Protein AF-A0A3M1DIR2-F1 (afdb_monomer)

Nearest PDB structures (foldseek):
  7xj1-assembly1_B  TM=3.848E-01  e=2.359E+00  Homo sapiens
  3tul-assembly5_D  TM=3.656E-01  e=8.893E+00  Salmonella enterica subsp. enterica serovar Typhimurium

Radius of gyration: 14.29 Å; Cα contacts (8 Å, |Δi|>4): 172; chains: 1; bounding box: 38×22×39 Å

pLDDT: mean 94.62, std 8.03, range [54.75, 98.75]

Secondary structure (DSSP, 8-state):
--GGGHHHHHHHHHHHHHHHHHHHHHTT----HHHHTTGGGHHIIIIIIIIHHHHHHHHHHHS--GGGGHHHHHHHHHHHHHHTT-HHHHHHHHHHHHHHHHHHHHTT--

Solvent-accessible surface area (backbone atoms only — not comparable to full-atom values): 5319 Å² total; per-residue (Å²): 129,70,73,89,52,50,67,49,51,51,37,21,51,53,17,41,55,51,17,50,51,3,45,42,39,71,73,68,48,90,64,57,70,75,56,48,69,35,32,88,43,20,62,54,20,41,54,39,11,16,47,34,14,51,56,23,43,55,50,20,61,65,27,73,42,78,75,43,46,52,13,14,48,27,4,24,50,14,28,52,27,46,79,70,71,37,57,70,63,12,50,53,27,25,52,50,12,51,53,43,40,48,47,38,68,73,72,60,46,95

Foldseek 3Di:
DPPVCVLLQVLLVLLVVLLVLLVCVVVVNDDDPLSVVCVVVNCLSNVQQNVQLVVLSVLLVVLVDPQSNLLNVLSSVLSVCVNVVNNVSSVVSSVVSVVSSVVSVPVVSD

Mean predicted aligned error: 3.35 Å

Structure (mmCIF, N/CA/C/O backbone):
data_AF-A0A3M1DIR2-F1
#
_entry.id   AF-A0A3M1DIR2-F1
#
loop_
_atom_site.group_PDB
_atom_site.id
_atom_site.type_symbol
_atom_site.label_atom_id
_atom_site.label_alt_id
_atom_site.label_comp_id
_atom_site.label_asym_id
_atom_site.label_entity_id
_atom_site.label_seq_id
_atom_site.pdbx_PDB_ins_code
_atom_site.Cartn_x
_atom_site.Cartn_y
_atom_site.Cartn_z
_atom_site.occupancy
_atom_site.B_iso_or_equiv
_atom_site.auth_seq_id
_atom_site.auth_comp_id
_atom_site.auth_asym_id
_atom_site.auth_atom_id
_atom_site.pdbx_PDB_model_num
ATOM 1 N N . MET A 1 1 ? 6.605 6.060 21.193 1.00 54.75 1 MET A N 1
ATOM 2 C CA . MET A 1 1 ? 5.723 5.371 20.216 1.00 54.75 1 MET A CA 1
ATOM 3 C C . MET A 1 1 ? 5.550 3.924 20.670 1.00 54.75 1 MET A C 1
ATOM 5 O O . MET A 1 1 ? 6.545 3.326 21.052 1.00 54.75 1 MET A O 1
ATOM 9 N N . LYS A 1 2 ? 4.333 3.355 20.707 1.00 69.00 2 LYS A N 1
ATOM 10 C CA . LYS A 1 2 ? 4.167 1.929 21.068 1.00 69.00 2 LYS A CA 1
ATOM 11 C C . LYS A 1 2 ? 4.821 1.070 19.974 1.00 69.00 2 LYS A C 1
ATOM 13 O O . LYS A 1 2 ? 4.455 1.223 18.811 1.00 69.00 2 LYS A O 1
ATOM 18 N N . VAL A 1 3 ? 5.754 0.187 20.345 1.00 71.19 3 VAL A N 1
ATOM 19 C CA . VAL A 1 3 ? 6.573 -0.640 19.426 1.00 71.19 3 VAL A CA 1
ATOM 20 C C . VAL A 1 3 ? 5.728 -1.382 18.380 1.00 71.19 3 VAL A C 1
ATOM 22 O O . VAL A 1 3 ? 6.136 -1.504 17.231 1.00 71.19 3 VAL A O 1
ATOM 25 N N . GLY A 1 4 ? 4.494 -1.765 18.721 1.00 82.62 4 GLY A N 1
ATOM 26 C CA . GLY A 1 4 ? 3.568 -2.441 17.804 1.00 82.62 4 GLY A CA 1
ATOM 27 C C . GLY A 1 4 ? 3.148 -1.651 16.555 1.00 82.62 4 GLY A C 1
ATOM 28 O O . GLY A 1 4 ? 2.526 -2.230 15.674 1.00 82.62 4 GLY A O 1
ATOM 29 N N . ARG A 1 5 ? 3.466 -0.352 16.445 1.00 88.88 5 ARG A N 1
ATOM 30 C CA . ARG A 1 5 ? 3.176 0.450 15.238 1.00 88.88 5 ARG A CA 1
ATOM 31 C C . ARG A 1 5 ? 4.333 0.499 14.240 1.00 88.88 5 ARG A C 1
ATOM 33 O O . ARG A 1 5 ? 4.124 0.863 13.086 1.00 88.88 5 ARG A O 1
ATOM 40 N N . LEU A 1 6 ? 5.538 0.142 14.682 1.00 93.69 6 LEU A N 1
ATOM 41 C CA . LEU A 1 6 ? 6.756 0.240 13.885 1.00 93.69 6 LEU A CA 1
ATOM 42 C C . LEU A 1 6 ? 6.701 -0.571 12.575 1.00 93.69 6 LEU A C 1
ATOM 44 O O . LEU A 1 6 ? 7.114 -0.021 11.558 1.00 93.69 6 LEU A O 1
ATOM 48 N N . PRO A 1 7 ? 6.141 -1.800 12.531 1.00 95.56 7 PRO A N 1
ATOM 49 C CA . PRO A 1 7 ? 6.080 -2.570 11.286 1.00 95.56 7 PRO A CA 1
ATOM 50 C C . PRO A 1 7 ? 5.295 -1.860 10.174 1.00 95.56 7 PRO A C 1
ATOM 52 O O . PRO A 1 7 ? 5.734 -1.837 9.028 1.00 95.56 7 PRO A O 1
ATOM 55 N N . PHE A 1 8 ? 4.171 -1.222 10.516 1.00 96.44 8 PHE A N 1
ATOM 56 C CA . PHE A 1 8 ? 3.359 -0.472 9.553 1.00 96.44 8 PHE A CA 1
ATOM 57 C C . PHE A 1 8 ? 4.105 0.753 9.022 1.00 96.44 8 PHE A C 1
ATOM 59 O O . PHE A 1 8 ? 4.068 1.027 7.827 1.00 96.44 8 PHE A O 1
ATOM 66 N N . 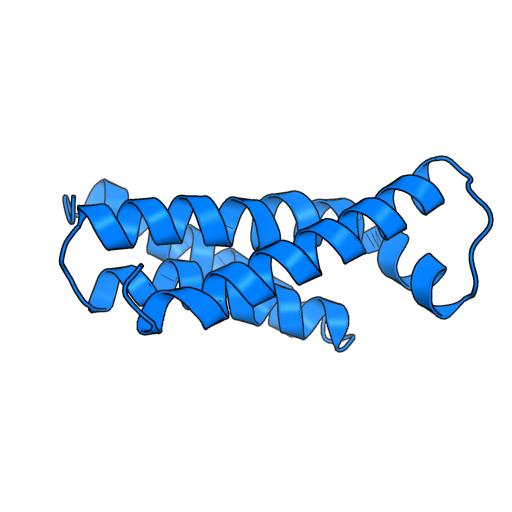LEU A 1 9 ? 4.817 1.470 9.898 1.00 96.75 9 LEU A N 1
ATOM 67 C CA . LEU A 1 9 ? 5.613 2.634 9.501 1.00 96.75 9 LEU A CA 1
ATOM 68 C C . LEU A 1 9 ? 6.776 2.238 8.590 1.00 96.75 9 LEU A C 1
ATOM 70 O O . LEU A 1 9 ? 7.026 2.918 7.601 1.00 96.75 9 LEU A O 1
ATOM 74 N N . LEU A 1 10 ? 7.452 1.125 8.883 1.00 97.25 10 LEU A N 1
ATOM 75 C CA . LEU A 1 10 ? 8.511 0.602 8.022 1.00 97.25 10 LEU A CA 1
ATOM 76 C C . LEU A 1 10 ? 7.967 0.225 6.641 1.00 97.25 10 LEU A C 1
ATOM 78 O O . LEU A 1 10 ? 8.537 0.644 5.638 1.00 97.25 10 LEU A O 1
ATOM 82 N N . ALA A 1 11 ? 6.839 -0.488 6.575 1.00 97.62 11 ALA A N 1
ATOM 83 C CA . ALA A 1 11 ? 6.194 -0.810 5.302 1.00 97.62 11 ALA A CA 1
ATOM 84 C C . ALA A 1 11 ? 5.789 0.456 4.523 1.00 97.62 11 ALA A C 1
ATOM 86 O O . ALA A 1 11 ? 6.017 0.534 3.316 1.00 97.62 11 ALA A O 1
ATOM 87 N N . ALA A 1 12 ? 5.258 1.473 5.211 1.00 97.81 12 ALA A N 1
ATOM 88 C CA . ALA A 1 12 ? 4.906 2.753 4.605 1.00 97.81 12 ALA A CA 1
ATOM 89 C C 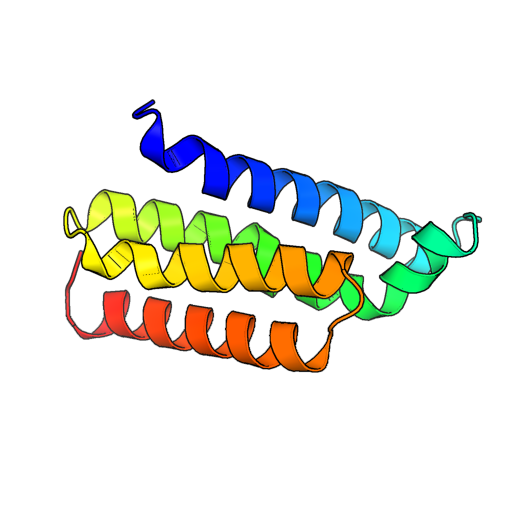. ALA A 1 12 ? 6.139 3.477 4.035 1.00 97.81 12 ALA A C 1
ATOM 91 O O . ALA A 1 12 ? 6.105 3.923 2.890 1.00 97.81 12 ALA A O 1
ATOM 92 N N . VAL A 1 13 ? 7.244 3.544 4.786 1.00 98.44 13 VAL A N 1
ATOM 93 C CA . VAL A 1 13 ? 8.503 4.154 4.322 1.00 98.44 13 VAL A CA 1
ATOM 94 C C . VAL A 1 13 ? 9.084 3.389 3.133 1.00 98.44 13 VAL A C 1
ATOM 96 O O . VAL A 1 13 ? 9.474 4.011 2.149 1.00 98.44 13 VAL A O 1
ATOM 99 N N . LEU A 1 14 ? 9.100 2.055 3.173 1.00 98.12 14 LEU A N 1
ATOM 100 C CA . LEU A 1 14 ? 9.555 1.243 2.039 1.00 98.12 14 LEU A CA 1
ATOM 101 C C . LEU A 1 14 ? 8.706 1.503 0.789 1.00 98.12 14 LEU A C 1
ATOM 103 O O . LEU A 1 14 ? 9.252 1.687 -0.298 1.00 98.12 14 LEU A O 1
ATOM 107 N N . SER A 1 15 ? 7.385 1.586 0.949 1.00 98.12 15 SER A N 1
ATOM 108 C CA . SER A 1 15 ? 6.468 1.909 -0.145 1.00 98.12 15 SER A CA 1
ATOM 109 C C . SER A 1 15 ? 6.683 3.319 -0.698 1.00 98.12 15 SER A C 1
ATOM 111 O O . SER A 1 15 ? 6.664 3.511 -1.914 1.00 98.12 15 SER A O 1
ATOM 113 N N . LEU A 1 16 ? 6.930 4.300 0.176 1.00 98.56 16 LEU A N 1
ATOM 114 C CA . LEU A 1 16 ? 7.255 5.672 -0.210 1.00 98.56 16 LEU A CA 1
ATOM 115 C C . LEU A 1 16 ? 8.531 5.708 -1.056 1.00 98.56 16 LEU A C 1
ATOM 117 O O . LEU A 1 16 ? 8.525 6.239 -2.163 1.00 98.56 16 LEU A O 1
ATOM 121 N N . LEU A 1 17 ? 9.614 5.102 -0.571 1.00 98.56 17 LEU A N 1
ATOM 122 C CA . LEU A 1 17 ? 10.893 5.093 -1.280 1.00 98.56 17 LEU A CA 1
ATOM 123 C C . LEU A 1 17 ? 10.782 4.383 -2.635 1.00 98.56 17 LEU A C 1
ATOM 125 O O . LEU A 1 17 ? 11.228 4.917 -3.653 1.00 98.56 17 LEU A O 1
ATOM 129 N N . ALA A 1 18 ? 10.131 3.219 -2.673 1.00 98.12 18 ALA A N 1
ATOM 130 C CA . ALA A 1 18 ? 9.935 2.466 -3.906 1.00 98.12 18 ALA A CA 1
ATOM 131 C C . ALA A 1 18 ? 9.048 3.213 -4.909 1.00 98.12 18 ALA A C 1
ATOM 133 O O . ALA A 1 18 ? 9.370 3.282 -6.095 1.00 98.12 18 ALA A O 1
ATOM 134 N N . GLY A 1 19 ? 7.950 3.814 -4.452 1.00 98.25 19 GLY A N 1
ATOM 135 C CA . GLY A 1 19 ? 7.080 4.577 -5.334 1.00 98.25 19 GLY A CA 1
ATOM 136 C C . GLY A 1 19 ? 7.720 5.895 -5.795 1.00 98.25 19 GLY A C 1
ATOM 137 O O . GLY A 1 19 ? 7.451 6.325 -6.915 1.00 98.25 19 GLY A O 1
ATOM 138 N N . MET A 1 20 ? 8.578 6.533 -4.989 1.00 98.50 20 MET A N 1
ATOM 139 C CA . MET A 1 20 ? 9.365 7.697 -5.419 1.00 98.50 20 MET A CA 1
ATOM 140 C C . MET A 1 20 ? 10.344 7.295 -6.520 1.00 98.50 20 MET A C 1
ATOM 142 O O . MET A 1 20 ? 10.396 7.958 -7.553 1.00 98.50 20 MET A O 1
ATOM 146 N N . ALA A 1 21 ? 11.049 6.173 -6.349 1.00 98.19 21 ALA A N 1
ATOM 147 C CA . ALA A 1 21 ? 11.926 5.624 -7.379 1.00 98.19 21 ALA A CA 1
ATOM 148 C C . ALA A 1 21 ? 11.149 5.297 -8.669 1.00 98.19 21 ALA A C 1
ATOM 150 O O . ALA A 1 21 ? 11.555 5.706 -9.756 1.00 98.19 21 ALA A O 1
ATOM 151 N N . ALA A 1 22 ? 9.980 4.660 -8.552 1.00 97.94 22 ALA A N 1
ATOM 152 C CA . ALA A 1 22 ? 9.067 4.431 -9.672 1.00 97.94 22 ALA A CA 1
ATOM 153 C C . ALA A 1 22 ? 8.612 5.743 -10.341 1.00 97.94 22 ALA A C 1
ATOM 155 O O . ALA A 1 22 ? 8.502 5.817 -11.563 1.00 97.94 22 ALA A O 1
ATOM 156 N N . GLY A 1 23 ? 8.367 6.791 -9.548 1.00 98.12 23 GLY A N 1
ATOM 157 C CA . GLY A 1 23 ? 7.998 8.122 -10.026 1.00 98.12 23 GLY A CA 1
ATOM 158 C C . GLY A 1 23 ? 9.114 8.787 -10.828 1.00 98.12 23 GLY A C 1
ATOM 159 O O . GLY A 1 23 ? 8.849 9.315 -11.903 1.00 98.12 23 GLY A O 1
ATOM 160 N N . LEU A 1 24 ? 10.364 8.689 -10.364 1.00 98.19 24 LEU A N 1
ATOM 161 C CA . LEU A 1 24 ? 11.531 9.168 -11.110 1.00 98.19 24 LEU A CA 1
ATOM 162 C C . LEU A 1 24 ? 11.650 8.466 -12.466 1.00 98.19 24 LEU A C 1
ATOM 164 O O . LEU A 1 24 ? 11.845 9.132 -13.481 1.00 98.19 24 LEU A O 1
ATOM 168 N N . VAL A 1 25 ? 11.446 7.145 -12.514 1.00 98.12 25 VAL A N 1
ATOM 169 C CA . VAL A 1 25 ? 11.439 6.403 -13.787 1.00 98.12 25 VAL A CA 1
ATOM 170 C C . VAL A 1 25 ? 10.322 6.896 -14.711 1.00 98.12 25 VAL A C 1
ATOM 172 O O . VAL A 1 25 ? 10.558 7.093 -15.901 1.00 98.12 25 VAL A O 1
ATOM 175 N N . ARG A 1 26 ? 9.118 7.169 -14.185 1.00 96.94 26 ARG A N 1
ATOM 176 C CA . ARG A 1 26 ? 8.021 7.757 -14.982 1.00 96.94 26 ARG A CA 1
ATOM 177 C C . ARG A 1 26 ? 8.351 9.148 -15.534 1.00 96.94 26 ARG A C 1
ATOM 179 O O . ARG A 1 26 ? 7.789 9.523 -16.557 1.00 96.94 26 ARG A O 1
ATOM 186 N N . LEU A 1 27 ? 9.247 9.890 -14.883 1.00 97.81 27 LEU A N 1
ATOM 187 C CA . LEU A 1 27 ? 9.762 11.180 -15.354 1.00 97.81 27 LEU A CA 1
ATOM 188 C C . LEU A 1 27 ? 10.921 11.041 -16.360 1.00 97.81 27 LEU A C 1
ATOM 190 O O . LEU A 1 27 ? 11.481 12.048 -16.782 1.00 97.81 27 LEU A O 1
ATOM 194 N N . GLY A 1 28 ? 11.286 9.817 -16.754 1.00 96.62 28 GLY A N 1
ATOM 195 C CA . GLY A 1 28 ? 12.369 9.549 -17.703 1.00 96.62 28 GLY A CA 1
ATOM 196 C C . GLY A 1 28 ? 13.753 9.429 -17.063 1.00 96.62 28 GLY A C 1
ATOM 197 O O . GLY A 1 28 ? 14.747 9.382 -17.785 1.00 96.62 28 GLY A O 1
ATOM 198 N N . TRP A 1 29 ? 13.847 9.365 -15.729 1.00 97.38 29 TRP A N 1
ATOM 199 C CA . TRP A 1 29 ? 15.127 9.146 -15.056 1.00 97.38 29 TRP A CA 1
ATOM 200 C C . TRP A 1 29 ? 15.683 7.749 -15.387 1.00 97.38 29 TRP A C 1
ATOM 202 O O . TRP A 1 29 ? 14.973 6.753 -15.199 1.00 97.38 29 TRP A O 1
ATOM 212 N N . PRO A 1 30 ? 16.947 7.633 -15.833 1.00 95.06 30 PRO A N 1
ATOM 213 C CA . PRO A 1 30 ? 17.545 6.341 -16.136 1.00 95.06 30 PRO A CA 1
ATOM 214 C C . PRO A 1 30 ? 17.778 5.542 -14.847 1.00 95.06 30 PRO A C 1
ATOM 216 O O . PRO A 1 30 ? 18.411 6.014 -13.904 1.00 95.06 30 PRO A O 1
ATOM 219 N N . ALA A 1 31 ? 17.284 4.306 -14.805 1.00 95.06 31 ALA A N 1
ATOM 220 C CA . ALA A 1 31 ? 17.454 3.406 -13.668 1.00 95.06 31 ALA A CA 1
ATOM 221 C C . ALA A 1 31 ? 17.696 1.965 -14.137 1.00 95.06 31 ALA A C 1
ATOM 223 O O . ALA A 1 31 ? 17.318 1.588 -15.246 1.00 95.06 31 ALA A O 1
ATOM 224 N N . GLY A 1 32 ? 18.314 1.146 -13.281 1.00 95.44 32 GLY A N 1
ATOM 225 C CA . GLY A 1 32 ? 18.496 -0.283 -13.552 1.00 95.44 32 GLY A CA 1
ATOM 226 C C . GLY A 1 32 ?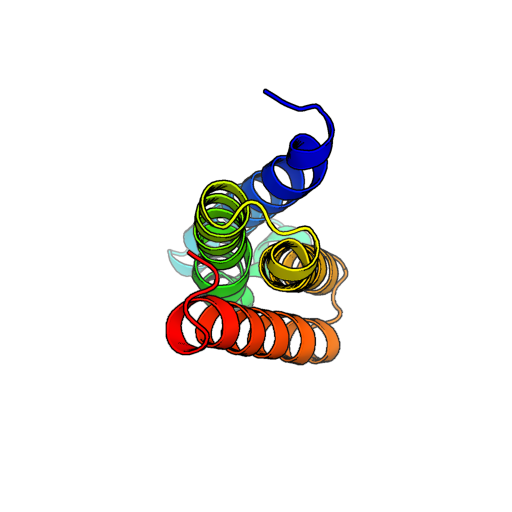 17.161 -1.023 -13.697 1.00 95.44 32 GLY A C 1
ATOM 227 O O . GLY A 1 32 ? 16.141 -0.584 -13.161 1.00 95.44 32 GLY A O 1
ATOM 228 N N . SER A 1 33 ? 17.175 -2.173 -14.379 1.00 93.31 33 SER A N 1
ATOM 229 C CA . SER A 1 33 ? 15.973 -2.960 -14.715 1.00 93.31 33 SER A CA 1
ATOM 230 C C . SER A 1 33 ? 15.076 -3.270 -13.510 1.00 93.31 33 SER A C 1
ATOM 232 O O . SER A 1 33 ? 13.854 -3.199 -13.625 1.00 93.31 33 SER A O 1
ATOM 234 N N . GLY A 1 34 ? 15.665 -3.528 -12.337 1.00 92.94 34 GLY A N 1
ATOM 235 C CA . GLY A 1 34 ? 14.927 -3.737 -11.087 1.00 92.94 34 GLY A CA 1
ATOM 236 C C . GLY A 1 34 ? 14.053 -2.539 -10.700 1.00 92.94 34 GLY A C 1
ATOM 237 O O . GLY A 1 34 ? 12.848 -2.684 -10.528 1.00 92.94 34 GLY A O 1
ATOM 238 N N . ILE A 1 35 ? 14.633 -1.338 -10.630 1.00 94.50 35 ILE A N 1
ATOM 239 C CA . ILE A 1 35 ? 13.898 -0.105 -10.297 1.00 94.50 35 ILE A CA 1
ATOM 240 C C . ILE A 1 35 ? 12.931 0.271 -11.424 1.00 94.50 35 ILE A C 1
ATOM 242 O O . ILE A 1 35 ? 11.799 0.667 -11.155 1.00 94.50 35 ILE A O 1
ATOM 246 N N . ALA A 1 36 ? 13.343 0.102 -12.684 1.00 96.19 36 ALA A N 1
ATOM 247 C CA . ALA A 1 36 ? 12.490 0.385 -13.836 1.00 96.19 36 ALA A CA 1
ATOM 248 C C . ALA A 1 36 ? 11.198 -0.450 -13.825 1.00 96.19 36 ALA A C 1
ATOM 250 O O . ALA A 1 36 ? 10.133 0.055 -14.182 1.00 96.19 36 ALA A O 1
ATOM 251 N N . SER A 1 37 ? 11.266 -1.692 -13.335 1.00 95.75 37 SER A N 1
ATOM 252 C CA . SER A 1 37 ? 10.103 -2.579 -13.209 1.00 95.75 37 SER A CA 1
ATOM 253 C C . SER A 1 37 ? 9.029 -2.067 -12.234 1.00 95.75 37 SER A C 1
ATOM 255 O O . SER A 1 37 ? 7.875 -2.487 -12.313 1.00 95.75 37 SER A O 1
ATOM 257 N N . LEU A 1 38 ? 9.378 -1.126 -11.346 1.00 96.62 38 LEU A N 1
ATOM 258 C CA . LEU A 1 38 ? 8.451 -0.525 -10.386 1.00 96.62 38 LEU A CA 1
ATOM 259 C C . LEU A 1 38 ? 7.608 0.606 -10.987 1.00 96.62 38 LEU A C 1
ATOM 261 O O . LEU A 1 38 ? 6.606 0.988 -10.384 1.00 96.62 38 LEU A O 1
ATOM 265 N N . ALA A 1 39 ? 7.970 1.144 -12.158 1.00 97.44 39 ALA A N 1
ATOM 266 C CA . ALA A 1 39 ? 7.304 2.302 -12.762 1.00 97.44 39 ALA A CA 1
ATOM 267 C C . ALA A 1 39 ? 5.770 2.163 -12.908 1.00 97.44 39 ALA A C 1
ATOM 269 O O . ALA A 1 39 ? 5.065 3.118 -12.558 1.00 97.44 39 ALA A O 1
ATOM 270 N N . PRO A 1 40 ? 5.214 1.005 -13.333 1.00 97.44 40 PRO A N 1
ATOM 271 C CA . PRO A 1 40 ? 3.762 0.808 -13.401 1.00 97.44 40 PRO A CA 1
ATOM 272 C C . PRO A 1 40 ? 3.079 0.882 -12.029 1.00 97.44 40 PRO A C 1
ATOM 274 O O . PRO A 1 40 ? 1.897 1.206 -11.928 1.00 97.44 40 PRO A O 1
ATOM 277 N N . TRP A 1 41 ? 3.830 0.616 -10.960 1.00 98.00 41 TRP A N 1
ATOM 278 C CA . TRP A 1 41 ? 3.328 0.504 -9.595 1.00 98.00 41 TRP A CA 1
ATOM 279 C C . TRP A 1 41 ? 3.470 1.794 -8.782 1.00 98.00 41 TRP A C 1
ATOM 281 O O . TRP A 1 41 ? 3.111 1.792 -7.608 1.00 98.00 41 TRP A O 1
ATOM 291 N N . HIS A 1 42 ? 3.916 2.909 -9.381 1.00 97.94 42 HIS A N 1
ATOM 292 C CA . HIS A 1 42 ? 4.022 4.206 -8.695 1.00 97.94 42 HIS A CA 1
ATOM 293 C C . HIS A 1 42 ? 2.725 4.596 -7.968 1.00 97.94 42 HIS A C 1
ATOM 295 O O . HIS A 1 42 ? 2.752 4.884 -6.774 1.00 97.94 42 HIS A O 1
ATOM 301 N N . GLY A 1 43 ? 1.590 4.577 -8.677 1.00 97.81 43 GLY A N 1
ATOM 302 C CA . GLY A 1 43 ? 0.287 4.936 -8.111 1.00 97.81 43 GLY A CA 1
ATOM 303 C C . GLY A 1 43 ? -0.093 4.033 -6.933 1.00 97.81 43 GLY A C 1
ATOM 304 O O . GLY A 1 43 ? -0.238 4.542 -5.824 1.00 97.81 43 GLY A O 1
ATOM 305 N N . PRO A 1 44 ? -0.181 2.703 -7.130 1.00 98.25 44 PRO A N 1
ATOM 306 C CA . PRO A 1 44 ? -0.462 1.756 -6.051 1.00 98.25 44 PRO A CA 1
ATOM 307 C C . PRO A 1 44 ? 0.488 1.851 -4.845 1.00 98.25 44 PRO A C 1
ATOM 309 O O . PRO A 1 44 ? 0.018 1.796 -3.708 1.00 98.25 44 PRO A O 1
ATOM 312 N N . LEU A 1 45 ? 1.796 2.049 -5.064 1.00 98.44 45 LEU A N 1
ATOM 313 C CA . LEU A 1 45 ? 2.785 2.230 -3.991 1.00 98.44 45 LEU A CA 1
ATOM 314 C C . LEU A 1 45 ? 2.579 3.545 -3.218 1.00 98.44 45 LEU A C 1
ATOM 316 O O . LEU A 1 45 ? 2.742 3.572 -1.997 1.00 98.44 45 LEU A O 1
ATOM 320 N N . MET A 1 46 ? 2.202 4.629 -3.898 1.00 98.44 46 MET A N 1
ATOM 321 C CA . MET A 1 46 ? 1.951 5.930 -3.271 1.00 98.44 46 MET A CA 1
ATOM 322 C C . MET A 1 46 ? 0.614 5.974 -2.529 1.00 98.44 46 MET A C 1
ATOM 324 O O . MET A 1 46 ? 0.569 6.245 -1.330 1.00 98.44 46 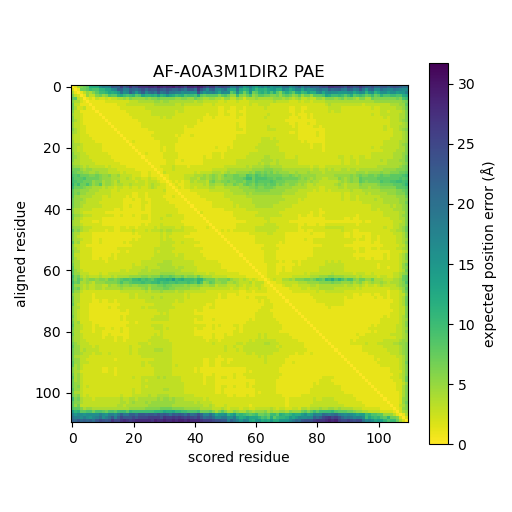MET A O 1
ATOM 328 N N . THR A 1 47 ? -0.490 5.733 -3.234 1.00 97.62 47 THR A N 1
ATOM 329 C CA . THR A 1 47 ? -1.835 5.987 -2.703 1.00 97.62 47 THR A CA 1
ATOM 330 C C . THR A 1 47 ? -2.359 4.805 -1.902 1.00 97.62 47 THR A C 1
ATOM 332 O O . THR A 1 47 ? -2.784 4.978 -0.761 1.00 97.62 47 THR A O 1
ATOM 335 N N . GLY A 1 48 ? -2.296 3.600 -2.469 1.00 97.25 48 GLY A N 1
ATOM 336 C CA . GLY A 1 48 ? -2.830 2.394 -1.839 1.00 97.25 48 GLY A CA 1
ATOM 337 C C . GLY A 1 48 ? -1.976 1.922 -0.667 1.00 97.25 48 GLY A C 1
ATOM 338 O O . GLY A 1 48 ? -2.492 1.672 0.418 1.00 97.25 48 GLY A O 1
ATOM 339 N N . ALA A 1 49 ? -0.668 1.809 -0.879 1.00 98.25 49 ALA A N 1
ATOM 340 C CA . ALA A 1 49 ? 0.243 1.247 0.106 1.00 98.25 49 ALA A CA 1
ATOM 341 C C . ALA A 1 49 ? 0.769 2.294 1.103 1.00 98.25 49 ALA A C 1
ATOM 343 O O . ALA A 1 49 ? 0.513 2.156 2.296 1.00 98.25 49 ALA A O 1
ATOM 344 N N . PHE A 1 50 ? 1.463 3.351 0.664 1.00 98.69 50 PHE A N 1
ATOM 345 C CA . PHE A 1 50 ? 2.030 4.355 1.577 1.00 98.69 50 PHE A CA 1
ATOM 346 C C . PHE A 1 50 ? 0.943 5.150 2.318 1.00 98.69 50 PHE A C 1
ATOM 348 O O . PHE A 1 50 ? 0.792 5.000 3.535 1.00 98.69 50 PHE A O 1
ATOM 355 N N . LEU A 1 51 ? 0.161 5.960 1.594 1.00 98.38 51 LEU A N 1
ATOM 356 C CA . LEU A 1 51 ? -0.884 6.786 2.205 1.00 98.38 51 LEU A CA 1
ATOM 357 C C . LEU A 1 51 ? -1.967 5.919 2.851 1.00 98.38 51 LEU A C 1
ATOM 359 O O . LEU A 1 51 ? -2.346 6.183 3.990 1.00 98.38 51 LEU A O 1
ATOM 363 N N . GLY A 1 52 ? -2.411 4.852 2.180 1.00 98.00 52 GLY A N 1
ATOM 364 C CA . GLY A 1 52 ? -3.397 3.924 2.735 1.00 98.00 52 GLY A CA 1
ATOM 365 C C . GLY A 1 52 ? -2.965 3.318 4.073 1.00 98.00 52 GLY A C 1
ATOM 366 O O . GLY A 1 52 ? -3.768 3.284 5.005 1.00 98.00 52 GLY A O 1
ATOM 367 N N . THR A 1 53 ? -1.691 2.934 4.228 1.00 98.44 53 THR A N 1
ATOM 368 C CA . THR A 1 53 ? -1.173 2.439 5.516 1.00 98.44 53 THR A CA 1
ATOM 369 C C . THR A 1 53 ? -1.175 3.532 6.583 1.00 98.44 53 THR A C 1
ATOM 371 O O . THR A 1 53 ? -1.643 3.278 7.691 1.00 98.44 53 THR A O 1
ATOM 374 N N . LEU A 1 54 ? -0.679 4.740 6.285 1.00 97.88 54 LEU A N 1
ATOM 375 C CA . LEU A 1 54 ? -0.596 5.820 7.279 1.00 97.88 54 LEU A CA 1
ATOM 376 C C . LEU A 1 54 ? -1.974 6.321 7.717 1.00 97.88 54 LEU A C 1
ATOM 378 O O . LEU A 1 54 ? -2.240 6.382 8.917 1.00 97.88 54 LEU A O 1
ATOM 382 N N . ILE A 1 55 ? -2.866 6.595 6.764 1.00 97.38 55 ILE A N 1
ATOM 383 C CA . ILE A 1 55 ? -4.234 7.046 7.044 1.00 97.38 55 ILE A CA 1
ATOM 384 C C . ILE A 1 55 ? -4.946 5.998 7.901 1.00 97.38 55 ILE A C 1
ATOM 386 O O . ILE A 1 55 ? -5.505 6.317 8.954 1.00 97.38 55 ILE A O 1
ATOM 390 N N . ALA A 1 56 ? -4.882 4.726 7.499 1.00 97.12 56 ALA A N 1
ATOM 391 C CA . ALA A 1 56 ? -5.533 3.660 8.243 1.00 97.12 56 ALA A CA 1
ATOM 392 C C . ALA A 1 56 ? -4.897 3.432 9.622 1.00 97.12 56 ALA A C 1
ATOM 394 O O . ALA A 1 56 ? -5.614 3.134 10.575 1.00 97.12 56 ALA A O 1
ATOM 395 N N . LEU A 1 57 ? -3.582 3.613 9.769 1.00 96.69 57 LEU A N 1
ATOM 396 C CA . LEU A 1 57 ? -2.885 3.485 11.050 1.00 96.69 57 LEU A CA 1
ATOM 397 C C . LEU A 1 57 ? -3.265 4.605 12.019 1.00 96.69 57 LEU A C 1
ATOM 399 O O . LEU A 1 57 ? -3.492 4.336 13.200 1.00 96.69 57 LEU A O 1
ATOM 403 N N . GLU A 1 58 ? -3.356 5.845 11.541 1.00 95.88 58 GLU A N 1
ATOM 404 C CA . GLU A 1 58 ? -3.820 6.979 12.340 1.00 95.88 58 GLU A CA 1
ATOM 405 C C . GLU A 1 58 ? -5.267 6.787 12.787 1.00 95.88 58 GLU A C 1
ATOM 407 O O . GLU A 1 58 ? -5.588 7.003 13.959 1.00 95.88 58 GLU A O 1
ATOM 412 N N . ARG A 1 59 ? -6.138 6.331 11.878 1.00 95.06 59 ARG A N 1
ATOM 413 C CA . ARG A 1 59 ? -7.535 6.028 12.211 1.00 95.06 59 ARG A CA 1
ATOM 414 C C . ARG A 1 59 ? -7.661 4.863 13.179 1.00 95.06 59 ARG A C 1
ATOM 416 O O . ARG A 1 59 ? -8.372 4.990 14.168 1.00 95.06 59 ARG A O 1
ATOM 423 N N . ALA A 1 60 ? -6.912 3.783 12.980 1.00 93.81 60 ALA A N 1
ATOM 424 C CA . ALA A 1 60 ? -6.881 2.657 13.909 1.00 93.81 60 ALA A CA 1
ATOM 425 C C . ALA A 1 60 ? -6.338 3.044 15.294 1.00 93.81 60 ALA A C 1
ATOM 427 O O . ALA A 1 60 ? -6.778 2.514 16.315 1.00 93.81 60 ALA A O 1
ATOM 428 N N . ALA A 1 61 ? -5.383 3.975 15.343 1.00 92.88 61 ALA A N 1
ATOM 429 C CA . ALA A 1 61 ? -4.843 4.496 16.589 1.00 92.88 61 ALA A CA 1
ATOM 430 C C . ALA A 1 61 ? -5.849 5.370 17.351 1.00 92.88 61 ALA A C 1
ATOM 432 O O . ALA A 1 61 ? -5.871 5.277 18.579 1.00 92.88 61 ALA A O 1
ATOM 433 N N . ALA A 1 62 ? -6.641 6.183 16.645 1.00 92.12 62 ALA A N 1
ATOM 434 C CA . ALA A 1 62 ? -7.717 6.985 17.230 1.00 92.12 62 ALA A CA 1
ATOM 435 C C . ALA A 1 62 ? -8.856 6.096 17.750 1.00 92.12 62 ALA A C 1
ATOM 437 O O . ALA A 1 62 ? -9.259 6.233 18.897 1.00 92.12 62 ALA A O 1
ATOM 438 N N . ALA A 1 63 ? -9.235 5.094 16.955 1.00 91.38 63 ALA A N 1
ATOM 439 C CA . ALA A 1 63 ? -10.310 4.152 17.235 1.00 91.38 63 ALA A CA 1
ATOM 440 C C . ALA A 1 63 ? -10.167 3.335 18.533 1.00 91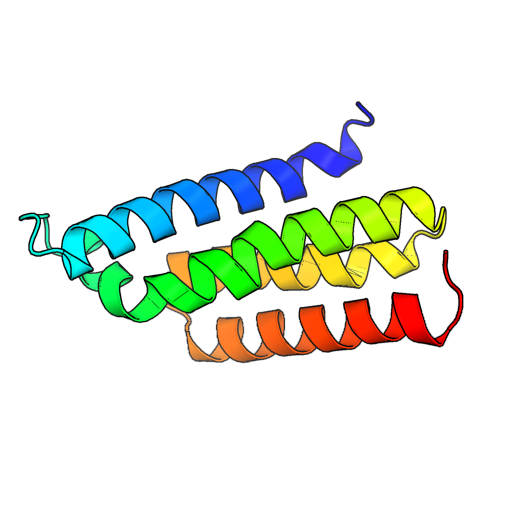.38 63 ALA A C 1
ATOM 442 O O . ALA A 1 63 ? -11.120 2.729 19.022 1.00 91.38 63 ALA A O 1
ATOM 443 N N . GLY A 1 64 ? -8.942 3.168 19.042 1.00 85.25 64 GLY A N 1
ATOM 444 C CA . GLY A 1 64 ? -8.666 2.393 20.259 1.00 85.25 64 GLY A CA 1
ATOM 445 C C . GLY A 1 64 ? -8.953 0.882 20.177 1.00 85.25 64 GLY A C 1
ATOM 446 O O . GLY A 1 64 ? -8.633 0.149 21.116 1.00 85.25 64 GLY A O 1
ATOM 447 N N . ARG A 1 65 ? -9.504 0.370 19.067 1.00 86.69 65 ARG A N 1
ATOM 448 C CA . ARG A 1 65 ? -9.897 -1.039 18.894 1.00 86.69 65 ARG A CA 1
ATOM 449 C C . ARG A 1 65 ? -8.889 -1.823 18.055 1.00 86.69 65 ARG A C 1
ATOM 451 O O . ARG A 1 65 ? -8.527 -1.426 16.953 1.00 86.69 65 ARG A O 1
ATOM 458 N N . ARG A 1 66 ? -8.496 -3.011 18.540 1.00 89.25 66 ARG A N 1
ATOM 459 C CA . ARG A 1 66 ? -7.520 -3.895 17.862 1.00 89.25 66 ARG A CA 1
ATOM 460 C C . ARG A 1 66 ? -7.932 -4.264 16.432 1.00 89.25 66 ARG A C 1
ATOM 462 O O . ARG A 1 66 ? -7.077 -4.318 15.561 1.00 89.25 66 ARG A O 1
ATOM 469 N N . ALA A 1 67 ? -9.229 -4.459 16.184 1.00 91.88 67 ALA A N 1
ATOM 470 C CA . ALA A 1 67 ? -9.751 -4.801 14.859 1.00 91.88 67 ALA A CA 1
ATOM 471 C C . ALA A 1 67 ? -9.503 -3.707 13.804 1.00 91.88 67 ALA A C 1
ATOM 473 O O . ALA A 1 67 ? -9.330 -4.024 12.631 1.00 91.88 67 ALA A O 1
ATOM 474 N N . ALA A 1 68 ? -9.406 -2.433 14.205 1.00 93.69 68 ALA A N 1
ATOM 475 C CA . ALA A 1 68 ? -9.142 -1.337 13.274 1.00 93.69 68 ALA A CA 1
ATOM 476 C C . ALA A 1 68 ? -7.750 -1.446 12.616 1.00 93.69 68 ALA A C 1
ATOM 478 O O . ALA A 1 68 ? -7.541 -0.923 11.527 1.00 93.69 68 ALA A O 1
ATOM 479 N N .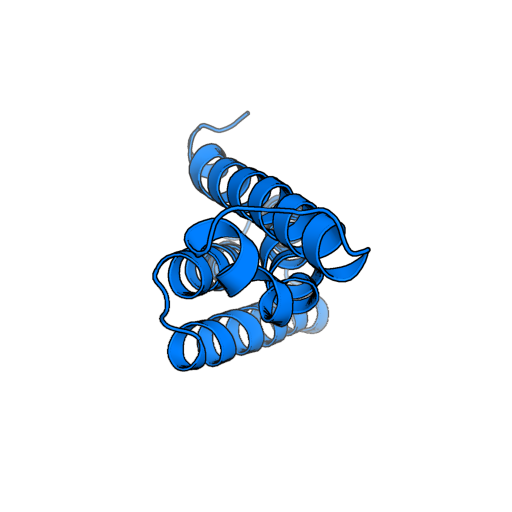 PHE A 1 69 ? -6.812 -2.189 13.219 1.00 95.75 69 PHE A N 1
ATOM 480 C CA . PHE A 1 69 ? -5.482 -2.427 12.648 1.00 95.75 69 PHE A CA 1
ATOM 481 C C . PHE A 1 69 ? -5.478 -3.394 11.452 1.00 95.75 69 PHE A C 1
ATOM 483 O O . PHE A 1 69 ? -4.453 -3.504 10.782 1.00 95.75 69 PHE A O 1
ATOM 490 N N . ILE A 1 70 ? -6.601 -4.048 11.130 1.00 97.00 70 ILE A N 1
ATOM 491 C CA . ILE A 1 70 ? -6.720 -4.858 9.906 1.00 97.00 70 ILE A CA 1
ATOM 492 C C . ILE A 1 70 ? -6.532 -3.977 8.663 1.00 97.00 70 ILE A C 1
ATOM 494 O O . ILE A 1 70 ? -5.826 -4.370 7.739 1.00 97.00 70 ILE A O 1
ATOM 498 N N . ALA A 1 71 ? -7.093 -2.764 8.661 1.00 97.25 71 ALA A N 1
ATOM 499 C CA . ALA A 1 71 ? -6.980 -1.839 7.535 1.00 97.25 71 ALA A CA 1
ATOM 500 C C . ALA A 1 71 ? -5.519 -1.455 7.201 1.00 97.25 71 ALA A C 1
ATOM 502 O O . ALA A 1 71 ? -5.093 -1.712 6.072 1.00 97.25 71 ALA A O 1
ATOM 503 N N . PRO A 1 72 ? -4.702 -0.927 8.142 1.00 97.75 72 PRO A N 1
ATOM 504 C CA . PRO A 1 72 ? -3.294 -0.651 7.860 1.00 97.75 72 PRO A CA 1
ATOM 505 C C . PRO A 1 72 ? -2.468 -1.921 7.620 1.00 97.75 72 PRO A C 1
ATOM 507 O O . PRO A 1 72 ? -1.485 -1.858 6.889 1.00 97.75 72 PRO A O 1
ATOM 510 N N . ALA A 1 73 ? -2.844 -3.076 8.186 1.00 98.19 73 ALA A N 1
ATOM 511 C CA . ALA A 1 73 ? -2.153 -4.338 7.914 1.00 98.19 73 ALA A CA 1
ATOM 512 C C . ALA A 1 73 ? -2.323 -4.788 6.462 1.00 98.19 73 ALA A C 1
ATOM 514 O O . ALA A 1 73 ? -1.340 -5.144 5.817 1.00 98.19 73 ALA A O 1
ATOM 515 N N . LEU A 1 74 ? -3.546 -4.735 5.933 1.00 98.69 74 LEU A N 1
ATOM 516 C CA . LEU A 1 74 ? -3.823 -5.084 4.542 1.00 98.69 74 LEU A CA 1
ATOM 517 C C . LEU A 1 74 ? -3.113 -4.132 3.570 1.00 98.69 74 LEU A C 1
ATOM 519 O O . LEU A 1 74 ? -2.484 -4.597 2.621 1.00 98.69 74 LEU A O 1
ATOM 523 N N . ALA A 1 75 ? -3.123 -2.824 3.847 1.00 98.44 75 ALA A N 1
ATOM 524 C CA . ALA A 1 75 ? -2.383 -1.846 3.048 1.00 98.44 75 ALA A CA 1
ATOM 525 C C . AL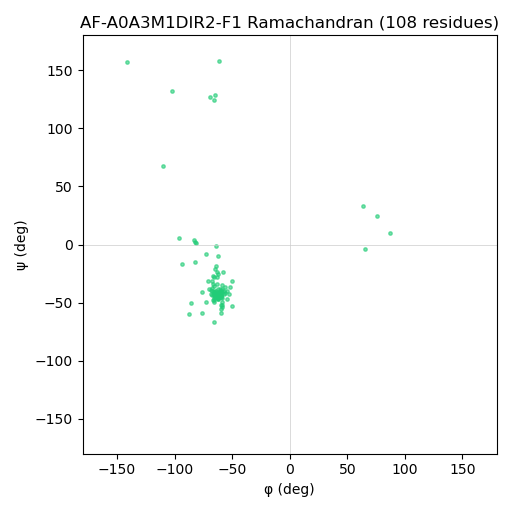A A 1 75 ? -0.860 -2.105 3.068 1.00 98.44 75 ALA A C 1
ATOM 527 O O . ALA A 1 75 ? -0.221 -2.142 2.013 1.00 98.44 75 ALA A O 1
ATOM 528 N N . ALA A 1 76 ? -0.287 -2.376 4.248 1.00 98.25 76 ALA A N 1
ATOM 529 C CA . ALA A 1 76 ? 1.135 -2.680 4.406 1.00 98.25 76 ALA A CA 1
ATOM 530 C C . ALA A 1 76 ? 1.537 -3.991 3.709 1.00 98.25 76 ALA A C 1
ATOM 532 O O . ALA A 1 76 ? 2.563 -4.045 3.031 1.00 98.25 76 ALA A O 1
ATOM 533 N N . LEU A 1 77 ? 0.722 -5.044 3.826 1.00 98.69 77 LEU A N 1
ATOM 534 C CA . LEU A 1 77 ? 0.948 -6.309 3.123 1.00 98.69 77 LEU A CA 1
ATOM 535 C C . LEU A 1 77 ? 0.816 -6.142 1.605 1.00 98.69 77 LEU A C 1
ATOM 537 O O . LEU A 1 77 ? 1.583 -6.751 0.863 1.00 98.69 77 LEU A O 1
ATOM 541 N N . GLY A 1 78 ? -0.102 -5.291 1.137 1.00 98.50 78 GLY A N 1
ATOM 542 C CA . GLY A 1 78 ? -0.214 -4.934 -0.277 1.00 98.50 78 GLY A CA 1
ATOM 543 C C . GLY A 1 78 ? 1.054 -4.265 -0.814 1.00 98.50 78 GLY A C 1
ATOM 544 O O . GLY A 1 78 ? 1.493 -4.589 -1.917 1.00 98.50 78 GLY A O 1
ATOM 545 N N . ALA A 1 79 ? 1.700 -3.414 -0.009 1.00 97.94 79 ALA A N 1
ATOM 546 C CA . ALA A 1 79 ? 3.009 -2.842 -0.329 1.00 97.94 79 ALA A CA 1
ATOM 547 C C . ALA A 1 79 ? 4.066 -3.936 -0.538 1.00 97.94 79 ALA A C 1
ATOM 549 O O . ALA A 1 79 ? 4.726 -3.985 -1.574 1.00 97.94 79 ALA A O 1
ATOM 550 N N . LEU A 1 80 ? 4.191 -4.846 0.434 1.00 98.25 80 LEU A N 1
ATOM 551 C CA . LEU A 1 80 ? 5.165 -5.937 0.380 1.00 98.25 80 LEU A CA 1
ATOM 552 C C . LEU A 1 80 ? 4.900 -6.876 -0.801 1.00 98.25 80 LEU A C 1
ATOM 554 O O . LEU A 1 80 ? 5.844 -7.302 -1.459 1.00 98.25 80 LEU A O 1
ATOM 558 N N . ALA A 1 81 ? 3.633 -7.149 -1.116 1.00 98.38 81 ALA A N 1
ATOM 559 C CA . ALA A 1 81 ? 3.253 -7.954 -2.269 1.00 98.38 81 ALA A CA 1
ATOM 560 C C . ALA A 1 81 ? 3.640 -7.289 -3.604 1.00 98.38 81 ALA A C 1
ATOM 562 O O . ALA A 1 81 ? 4.132 -7.983 -4.493 1.00 98.38 81 ALA A O 1
ATOM 563 N N . LEU A 1 82 ? 3.491 -5.962 -3.749 1.00 97.62 82 LEU A N 1
ATOM 564 C CA . LEU A 1 82 ? 3.984 -5.247 -4.939 1.00 97.62 82 LEU A CA 1
ATOM 565 C C . LEU A 1 82 ? 5.502 -5.352 -5.065 1.00 97.62 82 LEU A C 1
ATOM 567 O O . LEU A 1 82 ? 6.004 -5.674 -6.140 1.00 97.62 82 LEU A O 1
ATOM 571 N N . LEU A 1 83 ? 6.227 -5.118 -3.969 1.00 96.62 83 LEU A N 1
ATOM 572 C CA . LEU A 1 83 ? 7.691 -5.189 -3.958 1.00 96.62 83 LEU A CA 1
ATOM 573 C C . LEU A 1 83 ? 8.215 -6.610 -4.205 1.00 96.62 83 LEU A C 1
ATOM 575 O O . LEU A 1 83 ? 9.295 -6.772 -4.764 1.00 96.62 83 LEU A O 1
ATOM 579 N N . ALA A 1 84 ? 7.438 -7.631 -3.840 1.00 97.19 84 ALA A N 1
ATOM 580 C CA . ALA A 1 84 ? 7.730 -9.035 -4.116 1.00 97.19 84 ALA A CA 1
ATOM 581 C C . ALA A 1 84 ? 7.313 -9.492 -5.530 1.00 97.19 84 ALA A C 1
ATOM 583 O O . ALA A 1 84 ? 7.461 -10.669 -5.851 1.00 97.19 84 ALA A O 1
ATOM 584 N N . GLY A 1 85 ? 6.776 -8.603 -6.375 1.00 96.62 85 GLY A N 1
ATOM 585 C CA . GLY A 1 85 ? 6.364 -8.946 -7.739 1.00 96.62 85 GLY A CA 1
ATOM 586 C C . GLY A 1 85 ? 5.049 -9.731 -7.831 1.00 96.62 85 GLY A C 1
ATOM 587 O O . GLY A 1 85 ? 4.822 -10.423 -8.821 1.00 96.62 85 GLY A O 1
ATOM 588 N N . ALA A 1 86 ? 4.166 -9.618 -6.832 1.00 97.94 86 ALA A N 1
ATOM 589 C CA . ALA A 1 86 ? 2.858 -10.279 -6.779 1.00 97.9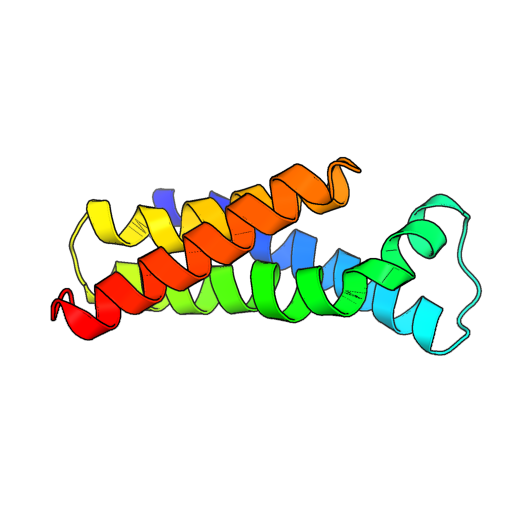4 86 ALA A CA 1
ATOM 590 C C . ALA A 1 86 ? 1.688 -9.274 -6.931 1.00 97.94 86 ALA A C 1
ATOM 592 O O . ALA A 1 86 ? 0.920 -9.059 -5.986 1.00 97.94 86 ALA A O 1
ATOM 593 N N . PRO A 1 87 ? 1.507 -8.642 -8.110 1.00 96.88 87 PRO A N 1
ATOM 594 C CA . PRO A 1 87 ? 0.594 -7.509 -8.279 1.00 96.88 87 PRO A CA 1
ATOM 595 C C . PRO A 1 87 ? -0.889 -7.859 -8.116 1.00 96.88 87 PRO A C 1
ATOM 597 O O . PRO A 1 87 ? -1.654 -7.036 -7.622 1.00 96.88 87 PRO A O 1
ATOM 600 N N . VAL A 1 88 ? -1.307 -9.077 -8.477 1.00 97.94 88 VAL A N 1
ATOM 601 C CA . VAL A 1 88 ? -2.702 -9.523 -8.294 1.00 97.94 88 VAL A CA 1
ATOM 602 C C . VAL A 1 88 ? -3.037 -9.627 -6.807 1.00 97.94 88 VAL A C 1
ATOM 604 O O . VAL A 1 88 ? -4.031 -9.065 -6.349 1.00 97.94 88 VAL A O 1
ATOM 607 N N . THR A 1 89 ? -2.175 -10.292 -6.034 1.00 98.38 89 THR A N 1
ATOM 608 C CA . THR A 1 89 ? -2.310 -10.401 -4.576 1.00 98.38 89 THR A CA 1
ATOM 609 C C . THR A 1 89 ? -2.296 -9.025 -3.925 1.00 98.38 89 THR A C 1
ATOM 611 O O . THR A 1 89 ? -3.134 -8.737 -3.072 1.00 98.38 89 THR A O 1
ATOM 614 N N . ALA A 1 90 ? -1.388 -8.149 -4.361 1.00 98.25 90 ALA A N 1
ATOM 615 C CA . ALA A 1 90 ? -1.347 -6.782 -3.874 1.00 98.25 90 ALA A CA 1
ATOM 616 C C . ALA A 1 90 ? -2.649 -6.023 -4.148 1.00 98.25 90 ALA A C 1
ATOM 618 O O . ALA A 1 90 ? -3.162 -5.374 -3.244 1.00 98.25 90 ALA A O 1
ATOM 619 N N . GLY A 1 91 ? -3.213 -6.132 -5.354 1.00 98.00 91 GLY A N 1
ATOM 620 C CA . GLY A 1 91 ? -4.480 -5.491 -5.705 1.00 98.00 91 GLY A CA 1
ATOM 621 C C . GLY A 1 91 ? -5.607 -5.863 -4.741 1.00 98.00 91 GLY A C 1
ATOM 622 O O . GLY A 1 91 ? -6.280 -4.978 -4.213 1.00 98.00 91 GLY A O 1
ATOM 623 N N . TRP A 1 92 ? -5.753 -7.155 -4.431 1.00 98.62 92 TRP A N 1
ATOM 624 C CA . TRP A 1 92 ? -6.744 -7.630 -3.460 1.00 98.62 92 TRP A CA 1
ATOM 625 C C . TRP A 1 92 ? -6.482 -7.130 -2.040 1.00 98.62 92 TRP A C 1
ATOM 627 O O . TRP A 1 92 ? -7.417 -6.714 -1.358 1.00 98.62 92 TRP A O 1
ATOM 637 N N . LEU A 1 93 ? -5.223 -7.129 -1.598 1.00 98.75 93 LEU A N 1
ATOM 638 C CA . LEU A 1 93 ? -4.844 -6.626 -0.276 1.00 98.75 93 LEU A CA 1
ATOM 639 C C . LEU A 1 93 ? -5.115 -5.123 -0.142 1.00 98.75 93 LEU A C 1
ATOM 641 O O . LEU A 1 93 ? -5.709 -4.695 0.844 1.00 98.75 93 LEU A O 1
ATOM 645 N N . LEU A 1 94 ? -4.742 -4.324 -1.143 1.00 98.62 94 LEU A N 1
ATOM 646 C CA . LEU A 1 94 ? -4.967 -2.879 -1.144 1.00 98.62 94 LEU A CA 1
ATOM 647 C C . LEU A 1 94 ? -6.464 -2.543 -1.196 1.00 98.62 94 LEU A C 1
ATOM 649 O O . LEU A 1 94 ? -6.927 -1.702 -0.425 1.00 98.62 94 LEU A O 1
ATOM 653 N N . ALA A 1 95 ? -7.235 -3.236 -2.040 1.00 98.50 95 ALA A N 1
ATOM 654 C CA . ALA A 1 95 ? -8.687 -3.076 -2.098 1.00 98.50 95 ALA A CA 1
ATOM 655 C C . ALA A 1 95 ? -9.351 -3.476 -0.770 1.00 98.50 95 ALA A C 1
ATOM 657 O O . ALA A 1 95 ? -10.164 -2.725 -0.231 1.00 98.50 95 ALA A O 1
ATOM 658 N N . GLY A 1 96 ? -8.957 -4.616 -0.196 1.00 98.50 96 GLY A N 1
ATOM 659 C CA . GLY A 1 96 ? -9.431 -5.064 1.113 1.00 98.50 96 GLY A CA 1
ATOM 660 C C . GLY A 1 96 ? -9.076 -4.084 2.233 1.00 98.50 96 GLY A C 1
ATOM 661 O O . GLY A 1 96 ? -9.912 -3.805 3.090 1.00 98.50 96 GLY A O 1
ATOM 662 N N . GLY A 1 97 ? -7.873 -3.505 2.202 1.00 98.00 97 GLY A N 1
ATOM 663 C CA . GLY A 1 97 ? -7.447 -2.463 3.136 1.00 98.00 97 GLY A CA 1
ATOM 664 C C . GLY A 1 97 ? -8.297 -1.197 3.034 1.00 98.00 97 GLY A C 1
ATOM 665 O O . GLY A 1 97 ? -8.715 -0.661 4.061 1.00 98.00 97 GLY A O 1
ATOM 666 N N . ALA A 1 98 ? -8.627 -0.762 1.815 1.00 98.12 98 ALA A N 1
ATOM 667 C CA . ALA A 1 98 ? -9.517 0.375 1.581 1.00 98.12 98 ALA A CA 1
ATOM 668 C C . ALA A 1 98 ? -10.951 0.107 2.073 1.00 98.12 98 ALA A C 1
ATOM 670 O O . ALA A 1 98 ? -11.539 0.959 2.740 1.00 98.12 98 ALA A O 1
ATOM 671 N N . VAL A 1 99 ? -11.495 -1.087 1.818 1.00 98.19 99 VAL A N 1
ATOM 672 C CA . VAL A 1 99 ? -12.815 -1.501 2.331 1.00 98.19 99 VAL A CA 1
ATOM 673 C C . VAL A 1 99 ? -12.816 -1.570 3.860 1.00 98.19 99 VAL A C 1
ATOM 675 O O . VAL A 1 99 ? -13.747 -1.085 4.501 1.00 98.19 99 VAL A O 1
ATOM 678 N N . ALA A 1 100 ? -11.762 -2.117 4.468 1.00 97.00 100 ALA A N 1
ATOM 679 C CA . ALA A 1 100 ? -11.627 -2.163 5.921 1.00 97.00 100 ALA A CA 1
ATOM 680 C C . ALA A 1 100 ? -11.546 -0.752 6.526 1.00 97.00 100 ALA A C 1
ATOM 682 O O . ALA A 1 100 ? -12.196 -0.480 7.536 1.00 97.00 100 ALA A O 1
ATOM 683 N N . LEU A 1 101 ? -10.803 0.160 5.890 1.00 96.56 101 LEU A N 1
ATOM 684 C CA . LEU A 1 101 ? -10.738 1.564 6.292 1.00 96.56 101 LEU A CA 1
ATOM 6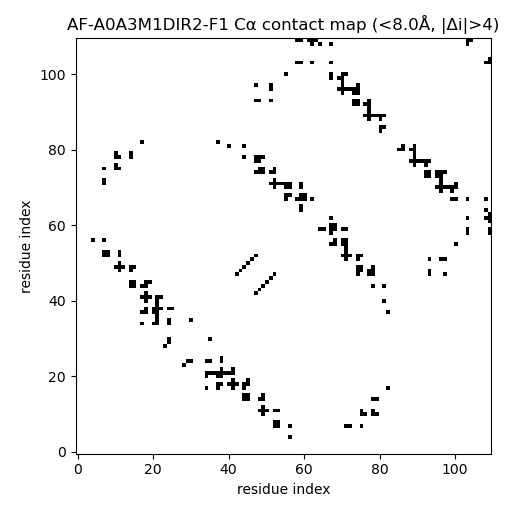85 C C . LEU A 1 101 ? -12.110 2.243 6.189 1.00 96.56 101 LEU A C 1
ATOM 687 O O . LEU A 1 101 ? -12.520 2.927 7.125 1.00 96.56 101 LEU A O 1
ATOM 691 N N . LEU A 1 102 ? -12.849 2.013 5.102 1.00 96.75 102 LEU A N 1
ATOM 692 C CA . LEU A 1 102 ? -14.227 2.488 4.965 1.00 96.75 102 LEU A CA 1
ATOM 693 C C . LEU A 1 102 ? -15.111 1.958 6.104 1.00 96.75 102 LEU A C 1
ATOM 695 O O . LEU A 1 102 ? -15.868 2.722 6.697 1.00 96.75 102 LEU A O 1
ATOM 699 N N . GLY A 1 103 ? -14.962 0.684 6.471 1.00 95.06 103 GLY A N 1
ATOM 700 C CA . GLY A 1 103 ? -15.645 0.091 7.620 1.00 95.06 103 GLY A CA 1
ATOM 701 C C . GLY A 1 103 ? -15.365 0.827 8.932 1.00 95.06 103 GLY A C 1
ATOM 702 O O . GLY A 1 103 ? -16.299 1.052 9.701 1.00 95.06 103 GLY A O 1
ATOM 703 N N . ILE A 1 104 ? -14.122 1.266 9.173 1.00 93.69 104 ILE A N 1
ATOM 704 C CA . ILE A 1 104 ? -13.768 2.083 10.350 1.00 93.69 104 ILE A CA 1
ATOM 705 C C . ILE A 1 104 ? -14.577 3.386 10.367 1.00 93.69 104 ILE A C 1
ATOM 707 O O . ILE A 1 104 ? -15.149 3.728 11.402 1.00 93.69 104 ILE A O 1
ATOM 711 N N . TYR A 1 105 ? -14.663 4.082 9.230 1.00 93.06 105 TYR A N 1
ATOM 712 C CA . TYR A 1 105 ? -15.417 5.334 9.120 1.00 93.06 105 TYR A CA 1
ATOM 713 C C . TYR A 1 105 ? -16.933 5.142 9.256 1.00 93.06 105 TYR A C 1
ATOM 715 O O . TYR A 1 105 ? -17.586 5.952 9.907 1.00 93.06 105 TYR A O 1
ATOM 723 N N . VAL A 1 106 ? -17.498 4.082 8.672 1.00 93.62 106 VAL A N 1
ATOM 724 C CA . VAL A 1 106 ? -18.955 3.855 8.660 1.00 93.62 106 VAL A CA 1
ATOM 725 C C . VAL A 1 106 ? -19.470 3.349 10.007 1.00 93.62 106 VAL A C 1
ATOM 727 O O . VAL A 1 106 ? -20.522 3.777 10.469 1.00 93.62 106 VAL A O 1
ATOM 730 N N . THR A 1 107 ? -18.741 2.440 10.655 1.00 87.12 107 THR A N 1
ATOM 731 C CA . THR A 1 107 ? -19.189 1.808 11.910 1.00 87.12 107 THR A CA 1
ATOM 732 C C . THR A 1 107 ? -18.936 2.656 13.157 1.00 87.12 107 THR A C 1
ATOM 734 O O . THR A 1 107 ? -19.239 2.210 14.263 1.00 87.12 107 THR A O 1
ATOM 737 N N . GLY A 1 108 ? -18.383 3.864 13.003 1.00 68.06 108 GLY A N 1
ATOM 738 C CA . GLY A 1 108 ? -18.076 4.741 14.132 1.00 68.06 108 GLY A CA 1
ATOM 739 C C . GLY A 1 108 ? -17.024 4.143 15.060 1.00 68.06 108 GLY A C 1
ATOM 740 O O . GLY A 1 108 ? -17.063 4.365 16.262 1.00 68.06 108 GLY A O 1
ATOM 741 N N . LEU A 1 109 ? -16.076 3.375 14.514 1.00 64.75 109 LEU A N 1
ATOM 742 C CA . LEU A 1 109 ? -14.958 2.846 15.289 1.00 64.75 109 LEU A CA 1
ATOM 743 C C . LEU A 1 109 ? -14.036 3.945 15.844 1.00 64.75 109 LEU A C 1
ATOM 745 O O . LEU A 1 109 ? -13.080 3.576 16.503 1.00 64.75 109 LEU A O 1
ATOM 749 N N . ALA A 1 110 ? -14.289 5.227 15.565 1.00 56.78 110 ALA A N 1
ATOM 750 C CA . ALA A 1 110 ? -13.464 6.381 15.918 1.00 56.78 110 ALA A CA 1
ATOM 751 C C . ALA A 1 110 ? -13.538 6.781 17.398 1.00 56.78 110 ALA A C 1
ATOM 753 O O . ALA A 1 110 ? -14.638 6.716 17.988 1.00 56.78 110 ALA A O 1
#

Sequence (110 aa):
MKVGRLPFLLAAVLSLLAGMAAGLVRLGWPAGSGIASLAPWHGPLMTGAFLGTLIALERAAAAGRRAAFIAPALAALGALALLAGAPVTAGWLLAGGAVALLGIYVTGLA